Protein AF-A0A5C4PRH8-F1 (afdb_monomer)

Mean predicted aligned error: 17.97 Å

pLDDT: mean 70.36, std 15.32, range [40.72, 95.12]

Nearest PDB structures (foldseek):
  5knb-assembly1_G  TM=3.523E-01  e=1.539E+00  Enterococcus hirae ATCC 9790

Secondary structure (DSSP, 8-state):
------TTS-S----SPTT--TT--S--S-TTSS-TTGGGTSSSS-TTSHHHHHHHHHHHHHHHHHHHHH--S-EEEEEEEE--EETTEE-GGG--EEEEEEE---HHHHHHHHHHHHHHHHHHHHHHHHHHHHHHHHHHHHHHHHHHHHHHHHHHHS-----------

Foldseek 3Di:
DPDPDDPVDPDDPPDDDPPDPVLLAAAAPCQVVQDVPGNSVGRHHHPVALVRLLVNLVSVLVVLVVCVVVDDDWAFDDWDWAADADPRDGDVPVGIDIDTDTHDDPSVVVNVVSVVVSVVSVVVNVVVVVVVVVVVVVVVVVVVVVVVVVVVVVVVVCDPPPPPPDDDD

Structure (mmCIF, N/CA/C/O backbone):
data_AF-A0A5C4PRH8-F1
#
_entry.id   AF-A0A5C4PRH8-F1
#
loop_
_atom_site.group_PDB
_atom_site.id
_atom_site.type_symbol
_atom_site.label_atom_id
_atom_site.label_alt_id
_atom_site.label_comp_id
_atom_site.label_asym_id
_atom_site.label_entity_id
_atom_site.label_seq_id
_atom_site.pdbx_PDB_ins_code
_atom_site.Cartn_x
_atom_site.Cartn_y
_atom_site.Cartn_z
_atom_site.occupancy
_atom_site.B_iso_or_equiv
_atom_site.auth_seq_id
_atom_site.auth_comp_id
_atom_site.auth_asym_id
_atom_site.auth_atom_id
_atom_site.pdbx_PDB_model_num
ATOM 1 N N . MET A 1 1 ? 23.884 -32.240 43.760 1.00 46.03 1 MET A N 1
ATOM 2 C CA . MET A 1 1 ? 22.903 -32.876 42.849 1.00 46.03 1 MET A CA 1
ATOM 3 C C . MET A 1 1 ? 23.205 -32.413 41.432 1.00 46.03 1 MET A C 1
ATOM 5 O O . MET A 1 1 ? 23.213 -31.216 41.194 1.00 46.03 1 MET A O 1
ATOM 9 N N . ALA A 1 2 ? 23.536 -33.338 40.530 1.00 51.03 2 ALA A N 1
ATOM 10 C CA . ALA A 1 2 ? 24.215 -33.050 39.261 1.00 51.03 2 ALA A CA 1
ATOM 11 C C . ALA A 1 2 ? 23.287 -32.920 38.037 1.00 51.03 2 ALA A C 1
ATOM 13 O O . ALA A 1 2 ? 23.721 -33.182 36.927 1.00 51.03 2 ALA A O 1
ATOM 14 N N . ASN A 1 3 ? 22.020 -32.529 38.204 1.00 59.59 3 ASN A N 1
ATOM 15 C CA . ASN A 1 3 ? 21.086 -32.396 37.082 1.00 59.59 3 ASN A CA 1
ATOM 16 C C . ASN A 1 3 ? 20.257 -31.117 37.249 1.00 59.59 3 ASN A C 1
ATOM 18 O O . ASN A 1 3 ? 19.266 -31.117 37.975 1.00 59.59 3 ASN A O 1
ATOM 22 N N . GLY A 1 4 ? 20.678 -30.030 36.595 1.00 55.53 4 GLY A N 1
ATOM 23 C CA . GLY A 1 4 ? 20.052 -28.700 36.635 1.00 55.53 4 GLY A CA 1
ATOM 24 C C . GLY A 1 4 ? 18.654 -28.638 36.006 1.00 55.53 4 GLY A C 1
ATOM 25 O O . GLY A 1 4 ? 18.460 -28.004 34.974 1.00 55.53 4 GLY A O 1
ATOM 26 N N . ARG A 1 5 ? 17.672 -29.316 36.608 1.00 60.44 5 ARG A N 1
ATOM 27 C CA . ARG A 1 5 ? 16.263 -29.328 36.188 1.00 60.44 5 ARG A CA 1
ATOM 28 C C . ARG A 1 5 ? 15.407 -28.600 37.228 1.00 60.44 5 ARG A C 1
ATOM 30 O O . ARG A 1 5 ? 15.392 -28.985 38.393 1.00 60.44 5 ARG A O 1
ATOM 37 N N . CYS A 1 6 ? 14.693 -27.556 36.804 1.00 63.75 6 CYS A N 1
ATOM 38 C CA . CYS A 1 6 ? 13.771 -26.804 37.659 1.00 63.75 6 CYS A CA 1
ATOM 39 C C . CYS A 1 6 ? 12.442 -27.561 37.846 1.00 63.75 6 CYS A C 1
ATOM 41 O O . CYS A 1 6 ? 11.869 -28.065 36.881 1.00 63.75 6 CYS A O 1
ATOM 43 N N . ARG A 1 7 ? 11.924 -27.589 39.083 1.00 55.81 7 ARG A N 1
ATOM 44 C CA . ARG A 1 7 ? 10.653 -28.232 39.481 1.00 55.81 7 ARG A CA 1
ATOM 45 C C . ARG A 1 7 ? 9.407 -27.651 38.798 1.00 55.81 7 ARG A C 1
ATOM 47 O O . ARG A 1 7 ? 8.413 -28.355 38.692 1.00 55.81 7 ARG A O 1
ATOM 54 N N . PHE A 1 8 ? 9.455 -26.397 38.347 1.00 57.94 8 PHE A N 1
ATOM 55 C CA . PHE A 1 8 ? 8.314 -25.711 37.724 1.00 57.94 8 PHE A CA 1
ATOM 56 C C . PHE A 1 8 ? 8.285 -25.809 36.193 1.00 57.94 8 PHE A C 1
ATOM 58 O O . PHE A 1 8 ? 7.300 -25.412 35.577 1.00 57.94 8 PHE A O 1
ATOM 65 N N . HIS A 1 9 ? 9.342 -26.323 35.561 1.00 56.97 9 HIS A N 1
ATOM 66 C CA . HIS A 1 9 ? 9.414 -26.475 34.104 1.00 56.97 9 HIS A CA 1
ATOM 67 C C . HIS A 1 9 ? 10.115 -27.804 33.814 1.00 56.97 9 HIS A C 1
ATOM 69 O O . HIS A 1 9 ? 11.328 -27.892 33.605 1.00 56.97 9 HIS A O 1
ATOM 75 N N . GLY A 1 10 ? 9.331 -28.875 33.906 1.00 60.00 10 GLY A N 1
ATOM 76 C CA . GLY A 1 10 ? 9.778 -30.227 33.622 1.00 60.00 10 GLY A CA 1
ATOM 77 C C . GLY A 1 10 ? 9.997 -30.427 32.127 1.00 60.00 10 GLY A C 1
ATOM 78 O O . GLY A 1 10 ? 9.063 -30.743 31.404 1.00 60.00 10 GLY A O 1
ATOM 79 N N . GLY A 1 11 ? 11.245 -30.302 31.681 1.00 59.50 11 GLY A N 1
ATOM 80 C CA . GLY A 1 11 ? 11.702 -30.877 30.415 1.00 59.50 11 GLY A CA 1
ATOM 81 C C . GLY A 1 11 ? 12.229 -29.870 29.398 1.00 59.50 11 GLY A C 1
ATOM 82 O O . GLY A 1 11 ? 11.731 -28.758 29.259 1.00 59.50 11 GLY A O 1
ATOM 83 N N . LYS A 1 12 ? 13.263 -30.292 28.658 1.00 56.91 12 LYS A N 1
ATOM 84 C CA . LYS A 1 12 ? 13.702 -29.604 27.440 1.00 56.91 12 LYS A CA 1
ATOM 85 C C . LYS A 1 12 ? 12.551 -29.684 26.437 1.00 56.91 12 LYS A C 1
ATOM 87 O O . LYS A 1 12 ? 12.231 -30.780 25.992 1.00 56.91 12 LYS A O 1
ATOM 92 N N . SER A 1 13 ? 11.950 -28.552 26.083 1.00 57.75 13 SER A N 1
ATOM 93 C CA . SER A 1 13 ? 11.066 -28.484 24.920 1.00 57.75 13 SER A CA 1
ATOM 94 C C . SER A 1 13 ? 11.904 -28.824 23.686 1.00 57.75 13 SER A C 1
ATOM 96 O O . SER A 1 13 ? 12.832 -28.093 23.34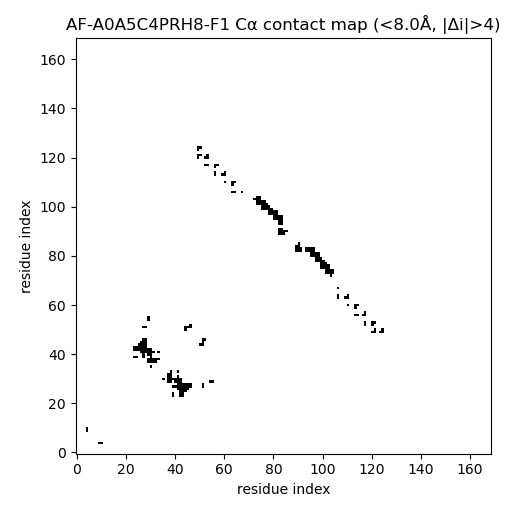5 1.00 57.75 13 SER A O 1
ATOM 98 N N . THR A 1 14 ? 11.655 -29.978 23.068 1.00 56.06 14 THR A N 1
ATOM 99 C CA . THR A 1 14 ? 12.447 -30.495 21.938 1.00 56.06 14 THR A CA 1
ATOM 100 C C . THR A 1 14 ? 12.077 -29.862 20.596 1.00 56.06 14 THR A C 1
ATOM 102 O O . THR A 1 14 ? 12.558 -30.319 19.565 1.00 56.06 14 THR A O 1
ATOM 105 N N . GLY A 1 15 ? 11.264 -28.798 20.602 1.00 60.66 15 GLY A N 1
ATOM 106 C CA . GLY A 1 15 ? 10.845 -28.083 19.396 1.00 60.66 15 GLY A CA 1
ATOM 107 C C . GLY A 1 15 ? 9.991 -28.927 18.441 1.00 60.66 15 GLY A C 1
ATOM 108 O O . GLY A 1 15 ? 9.762 -30.117 18.657 1.00 60.66 15 GLY A O 1
ATOM 109 N N . ALA A 1 16 ? 9.478 -28.289 17.387 1.00 54.66 16 ALA A N 1
ATOM 110 C CA . ALA A 1 16 ? 8.687 -28.957 16.354 1.00 54.66 16 ALA A CA 1
ATOM 111 C C . ALA A 1 16 ? 9.567 -29.873 15.467 1.00 54.66 16 ALA A C 1
ATOM 113 O O . ALA A 1 16 ? 10.729 -29.539 15.218 1.00 54.66 16 ALA A O 1
ATOM 114 N N . PRO A 1 17 ? 9.036 -31.007 14.965 1.00 62.22 17 PRO A N 1
ATOM 115 C CA . PRO A 1 17 ? 9.780 -31.924 14.101 1.00 62.22 17 PRO A CA 1
ATOM 116 C C . PRO A 1 17 ? 10.236 -31.241 12.801 1.00 62.22 17 PRO A C 1
ATOM 118 O O . PRO A 1 17 ? 9.501 -30.452 12.201 1.00 62.22 17 PRO A O 1
ATOM 121 N N . LYS A 1 18 ? 11.464 -31.549 12.362 1.00 55.84 18 LYS A N 1
ATOM 122 C CA . LYS A 1 18 ? 12.054 -31.002 11.129 1.00 55.84 18 LYS A CA 1
ATOM 123 C C . LYS A 1 18 ? 11.218 -31.417 9.910 1.00 55.84 18 LYS A C 1
ATOM 125 O O . LYS A 1 18 ? 11.072 -32.609 9.664 1.00 55.84 18 LYS A O 1
ATOM 130 N N . GLY A 1 19 ? 10.723 -30.436 9.148 1.00 61.00 19 GLY A N 1
ATOM 131 C CA . GLY A 1 19 ? 9.986 -30.650 7.889 1.00 61.00 19 GLY A CA 1
ATOM 132 C C . GLY A 1 19 ? 8.466 -30.458 7.959 1.00 61.00 19 GLY A C 1
ATOM 133 O O . GLY A 1 19 ? 7.755 -30.900 7.064 1.00 61.00 19 GLY A O 1
ATOM 134 N N . ASN A 1 20 ? 7.941 -29.826 9.009 1.00 47.88 20 ASN A N 1
ATOM 135 C CA . ASN A 1 20 ? 6.508 -29.561 9.122 1.00 47.88 20 ASN A CA 1
ATOM 136 C C . ASN A 1 20 ? 6.069 -28.350 8.265 1.00 47.88 20 ASN A C 1
ATOM 138 O O . ASN A 1 20 ? 6.404 -27.215 8.597 1.00 47.88 20 ASN A O 1
ATOM 142 N N . PHE A 1 21 ? 5.277 -28.595 7.214 1.00 55.53 21 PHE A N 1
ATOM 143 C CA . PHE A 1 21 ? 4.688 -27.576 6.325 1.00 55.53 21 PHE A CA 1
ATOM 144 C C . PHE A 1 21 ? 3.322 -27.038 6.800 1.00 55.53 21 PHE A C 1
ATOM 146 O O . PHE A 1 21 ? 2.748 -26.164 6.154 1.00 55.53 21 PHE A O 1
ATOM 153 N N . ASN A 1 22 ? 2.805 -27.483 7.955 1.00 47.03 22 ASN A N 1
ATOM 154 C CA . ASN A 1 22 ? 1.518 -27.020 8.506 1.00 47.03 22 ASN A CA 1
ATOM 155 C C . ASN A 1 22 ? 1.516 -25.553 8.991 1.00 47.03 22 ASN A C 1
ATOM 157 O O . ASN A 1 22 ? 0.547 -25.118 9.612 1.00 47.03 22 ASN A O 1
ATOM 161 N N . SER A 1 23 ? 2.571 -24.770 8.737 1.00 45.47 23 SER A N 1
ATOM 162 C CA . SER A 1 23 ? 2.550 -23.309 8.906 1.00 45.47 23 SER A CA 1
ATOM 163 C C . SER A 1 23 ? 2.212 -22.546 7.623 1.00 45.47 23 SER A C 1
ATOM 165 O O . SER A 1 23 ? 2.173 -21.316 7.670 1.00 45.47 23 SER A O 1
ATOM 167 N N . ALA A 1 24 ? 1.951 -23.236 6.506 1.00 47.81 24 ALA A N 1
ATOM 168 C CA . ALA A 1 24 ? 1.270 -22.662 5.349 1.00 47.81 24 ALA A CA 1
ATOM 169 C C . ALA A 1 24 ? -0.186 -22.358 5.743 1.00 47.81 24 ALA A C 1
ATOM 171 O O . ALA A 1 24 ? -1.109 -23.137 5.508 1.00 47.81 24 ALA A O 1
ATOM 172 N N . LYS A 1 25 ? -0.372 -21.252 6.467 1.00 48.69 25 LYS A N 1
ATOM 173 C CA . LYS A 1 25 ? -1.698 -20.712 6.762 1.00 48.69 25 LYS A CA 1
ATOM 174 C C . LYS A 1 25 ? -2.300 -20.206 5.448 1.00 48.69 25 LYS A C 1
ATOM 176 O O . LYS A 1 25 ? -1.546 -19.533 4.767 1.00 48.69 25 LYS A O 1
ATOM 181 N N . PRO A 1 26 ? -3.585 -20.469 5.148 1.00 40.72 26 PRO A N 1
ATOM 182 C CA . PRO A 1 26 ? -4.333 -19.929 3.995 1.00 40.72 26 PRO A CA 1
ATOM 183 C C . PRO A 1 26 ? -4.764 -18.431 4.156 1.00 40.72 26 PRO A C 1
ATOM 185 O O . PRO 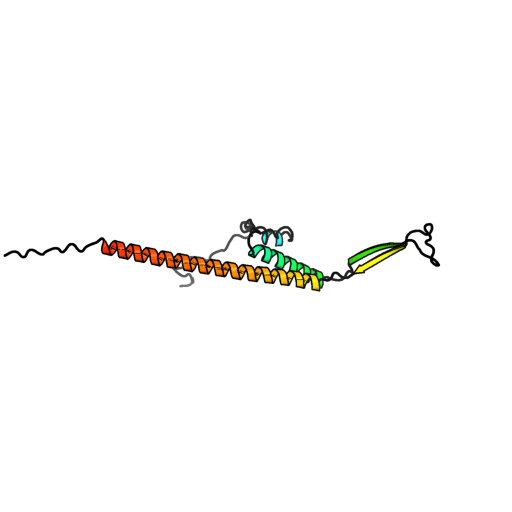A 1 26 ? -5.037 -18.013 5.282 1.00 40.72 26 PRO A O 1
ATOM 188 N N . GLY A 1 27 ? -4.801 -17.618 3.063 1.00 45.72 27 GLY A N 1
ATOM 189 C CA . GLY A 1 27 ? -4.974 -16.140 3.043 1.00 45.72 27 GLY A CA 1
ATOM 190 C C . GLY A 1 27 ? -4.338 -15.171 1.951 1.00 45.72 27 GLY A C 1
ATOM 191 O O . GLY A 1 27 ? -5.102 -14.631 1.199 1.00 45.72 27 GLY A O 1
ATOM 192 N N . SER A 1 28 ? -3.027 -14.852 1.827 1.00 46.88 28 SER A N 1
ATOM 193 C CA . SER A 1 28 ? -2.203 -13.614 1.606 1.00 46.88 28 SER A CA 1
ATOM 194 C C . SER A 1 28 ? -1.894 -13.127 0.207 1.00 46.88 28 SER A C 1
ATOM 196 O O . SER A 1 28 ? -1.133 -12.200 0.106 1.00 46.88 28 SER A O 1
ATOM 198 N N . ILE A 1 29 ? -2.516 -13.592 -0.865 1.00 41.25 29 ILE A N 1
ATOM 199 C CA . ILE A 1 29 ? -2.733 -12.813 -2.122 1.00 41.25 29 ILE A CA 1
ATOM 200 C C . ILE A 1 29 ? -1.536 -12.254 -2.928 1.00 41.25 29 ILE A C 1
ATOM 202 O O . ILE A 1 29 ? -1.625 -12.201 -4.149 1.00 41.25 29 ILE A O 1
ATOM 206 N N . TYR A 1 30 ? -0.383 -11.920 -2.354 1.00 47.84 30 TYR A N 1
ATOM 207 C CA . TYR A 1 30 ? 0.860 -11.587 -3.049 1.00 47.84 30 TYR A CA 1
ATOM 208 C C . TYR A 1 30 ? 1.531 -12.785 -3.694 1.00 47.84 30 TYR A C 1
ATOM 210 O O . TYR A 1 30 ? 2.560 -12.616 -4.315 1.00 47.84 30 TYR A O 1
ATOM 218 N N . SER A 1 31 ? 0.913 -13.963 -3.635 1.00 51.50 31 SER A N 1
ATOM 219 C CA . SER A 1 31 ? 1.552 -15.285 -3.585 1.00 51.50 31 SER A CA 1
ATOM 220 C C . SER A 1 31 ? 2.149 -15.711 -4.874 1.00 51.50 31 SER A C 1
ATOM 222 O O . SER A 1 31 ? 3.191 -16.327 -4.948 1.00 51.50 31 SER A O 1
ATOM 224 N N . LYS A 1 32 ? 1.507 -15.225 -5.897 1.00 41.00 32 LYS A N 1
ATOM 225 C CA . LYS A 1 32 ? 1.720 -15.533 -7.287 1.00 41.00 32 LYS A CA 1
ATOM 226 C C . LYS A 1 32 ? 2.681 -14.506 -7.899 1.00 41.00 32 LYS A C 1
ATOM 228 O O . LYS A 1 32 ? 3.131 -14.670 -9.024 1.00 41.00 32 LYS A O 1
ATOM 233 N N . PHE A 1 33 ? 2.996 -13.432 -7.160 1.00 46.19 33 PHE A N 1
ATOM 234 C CA . PHE A 1 33 ? 3.968 -12.381 -7.500 1.00 46.19 33 PHE A CA 1
ATOM 235 C C . PHE A 1 33 ? 5.211 -12.549 -6.696 1.00 46.19 33 PHE A C 1
ATOM 237 O O . PHE A 1 33 ? 5.698 -11.637 -6.037 1.00 46.19 33 PHE A O 1
ATOM 244 N N . PHE A 1 34 ? 5.625 -13.783 -6.680 1.00 52.75 34 PHE A N 1
ATOM 245 C CA . PHE A 1 34 ? 6.243 -14.277 -5.520 1.00 52.75 34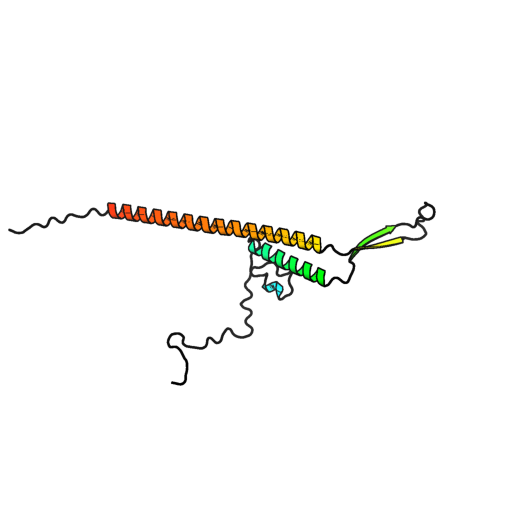 PHE A CA 1
ATOM 246 C C . PHE A 1 34 ? 6.823 -15.613 -6.000 1.00 52.75 34 PHE A C 1
ATOM 248 O O . PHE A 1 34 ? 6.109 -16.404 -6.610 1.00 52.75 34 PHE A O 1
ATOM 255 N N . THR A 1 35 ? 8.134 -15.812 -5.894 1.00 54.66 35 THR A N 1
ATOM 256 C CA . THR A 1 35 ? 8.731 -17.147 -6.029 1.00 54.66 35 THR A CA 1
ATOM 257 C C . THR A 1 35 ? 7.965 -18.119 -5.119 1.00 54.66 35 THR A C 1
ATOM 259 O O . THR A 1 35 ? 7.255 -17.677 -4.217 1.00 54.66 35 THR A O 1
ATOM 262 N N . ASP A 1 36 ? 8.081 -19.438 -5.293 1.00 59.03 36 ASP A N 1
ATOM 263 C CA . ASP A 1 36 ? 7.352 -20.402 -4.438 1.00 59.03 36 ASP A CA 1
ATOM 264 C C . ASP A 1 36 ? 7.505 -20.116 -2.913 1.00 59.03 36 ASP A C 1
ATOM 266 O O . AS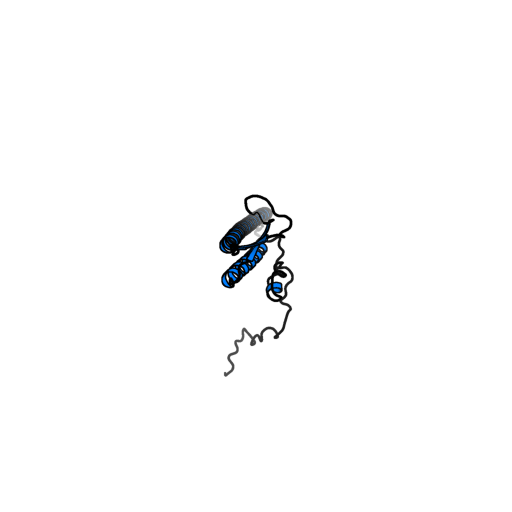P A 1 36 ? 6.619 -20.417 -2.116 1.00 59.03 36 ASP A O 1
ATOM 270 N N . GLU A 1 37 ? 8.596 -19.459 -2.496 1.00 54.59 37 GLU A N 1
ATOM 271 C CA . GLU A 1 37 ? 8.862 -18.928 -1.142 1.00 54.59 37 GLU A CA 1
ATOM 272 C C . GLU A 1 37 ? 7.951 -17.758 -0.750 1.00 54.59 37 GLU A C 1
ATOM 274 O O . GLU A 1 37 ? 7.384 -17.648 0.334 1.00 54.59 37 GLU A O 1
ATOM 279 N N . GLU A 1 38 ? 7.859 -16.834 -1.669 1.00 53.12 38 GLU A N 1
ATOM 280 C CA . GLU A 1 38 ? 7.174 -15.582 -1.610 1.00 53.12 38 GLU A CA 1
ATOM 281 C C . GLU A 1 38 ? 5.633 -15.953 -1.635 1.00 53.12 38 GLU A C 1
ATOM 283 O O . GLU A 1 38 ? 4.838 -15.416 -0.857 1.00 53.12 38 GLU A O 1
ATOM 288 N N . GLN A 1 39 ? 5.222 -17.045 -2.315 1.00 56.16 39 GLN A N 1
ATOM 289 C CA . GLN A 1 39 ? 3.865 -17.634 -2.349 1.00 56.16 39 GLN A CA 1
ATOM 290 C C . GLN A 1 39 ? 3.276 -17.969 -0.963 1.00 56.16 39 GLN A C 1
ATOM 292 O O . GLN A 1 39 ? 2.073 -17.825 -0.759 1.00 56.16 39 GLN A O 1
ATOM 297 N N . VAL A 1 40 ? 4.121 -18.265 0.032 1.00 60.44 40 VAL A N 1
ATOM 298 C CA . VAL A 1 40 ? 3.761 -18.496 1.452 1.00 60.44 40 VAL A CA 1
ATOM 299 C C . VAL A 1 40 ? 3.548 -17.205 2.264 1.00 60.44 40 VAL A C 1
ATOM 301 O O . VAL A 1 40 ? 2.878 -17.204 3.296 1.00 60.44 40 VAL A O 1
ATOM 304 N N . ILE A 1 41 ? 4.168 -16.100 1.855 1.00 49.62 41 ILE A N 1
ATOM 305 C CA . ILE A 1 41 ? 4.135 -14.795 2.553 1.00 49.62 41 ILE A CA 1
ATOM 306 C C . ILE A 1 41 ? 2.862 -14.043 2.202 1.00 49.62 41 ILE A C 1
ATOM 308 O O . ILE A 1 41 ? 2.252 -13.316 2.996 1.00 49.62 41 ILE A O 1
ATOM 312 N N . ALA A 1 42 ? 2.482 -14.258 0.964 1.00 50.12 42 ALA A N 1
ATOM 313 C CA . ALA A 1 42 ? 1.135 -14.223 0.506 1.00 50.12 42 ALA A CA 1
ATOM 314 C C . ALA A 1 42 ? 0.374 -15.482 0.920 1.00 50.12 42 ALA A C 1
ATOM 316 O O . ALA A 1 42 ? 0.736 -16.018 1.928 1.00 50.12 42 ALA A O 1
ATOM 317 N N . ASP A 1 43 ? -0.752 -15.902 0.377 1.00 53.34 43 ASP A N 1
ATOM 318 C CA . ASP A 1 43 ? -1.528 -17.031 0.921 1.00 53.34 43 ASP A CA 1
ATOM 319 C C . ASP A 1 43 ? -1.717 -17.209 2.486 1.00 53.34 43 ASP A C 1
ATOM 321 O O . ASP A 1 43 ? -2.366 -18.168 2.757 1.00 53.34 43 ASP A O 1
ATOM 325 N N . ALA A 1 44 ? -1.446 -16.256 3.446 1.00 57.06 44 ALA A N 1
ATOM 326 C CA . ALA A 1 44 ? -2.066 -15.919 4.792 1.00 57.06 44 ALA A CA 1
ATOM 327 C C . ALA A 1 44 ? -2.906 -14.570 5.163 1.00 57.06 44 ALA A C 1
ATOM 329 O O . ALA A 1 44 ? -2.984 -14.238 6.343 1.00 57.06 44 ALA A O 1
ATOM 330 N N . VAL A 1 45 ? -3.476 -13.706 4.283 1.00 45.91 45 VAL A N 1
ATOM 331 C CA . VAL A 1 45 ? -3.947 -12.280 4.366 1.00 45.91 45 VAL A CA 1
ATOM 332 C C . VAL A 1 45 ? -5.151 -12.124 3.347 1.00 45.91 45 VAL A C 1
ATOM 334 O O . VAL A 1 45 ? -4.939 -12.253 2.173 1.00 45.91 4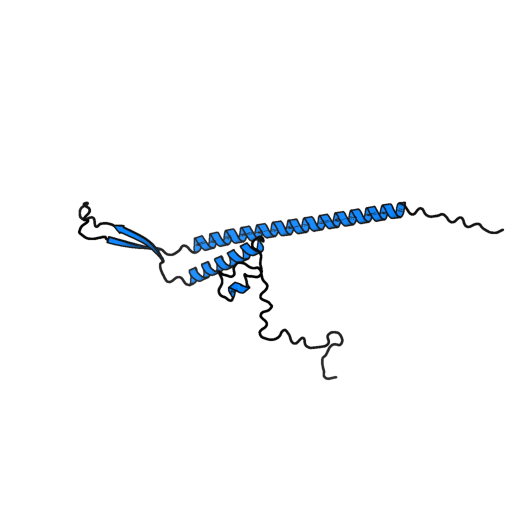5 VAL A O 1
ATOM 337 N N . GLU A 1 46 ? -6.424 -11.848 3.711 1.00 50.31 46 GLU A N 1
ATOM 338 C CA . GLU A 1 46 ? -7.565 -11.327 2.847 1.00 50.31 46 GLU A CA 1
ATOM 339 C C . GLU A 1 46 ? -7.621 -9.813 2.375 1.00 50.31 46 GLU A C 1
ATOM 341 O O . GLU A 1 46 ? -7.693 -8.921 3.227 1.00 50.31 46 GLU A O 1
ATOM 346 N N . LEU A 1 47 ? -7.609 -9.475 1.062 1.00 49.88 47 LEU A N 1
ATOM 347 C CA . LEU A 1 47 ? -7.203 -8.154 0.462 1.00 49.88 47 LEU A CA 1
ATOM 348 C C . LEU A 1 47 ? -8.108 -6.975 0.828 1.00 49.88 47 LEU A C 1
ATOM 350 O O . LEU A 1 47 ? -7.796 -5.829 0.524 1.00 49.88 47 LEU A O 1
ATOM 354 N N . ASP A 1 48 ? -9.184 -7.266 1.535 1.00 53.91 48 ASP A N 1
ATOM 355 C CA . ASP A 1 48 ? -10.118 -6.316 2.121 1.00 53.91 48 ASP A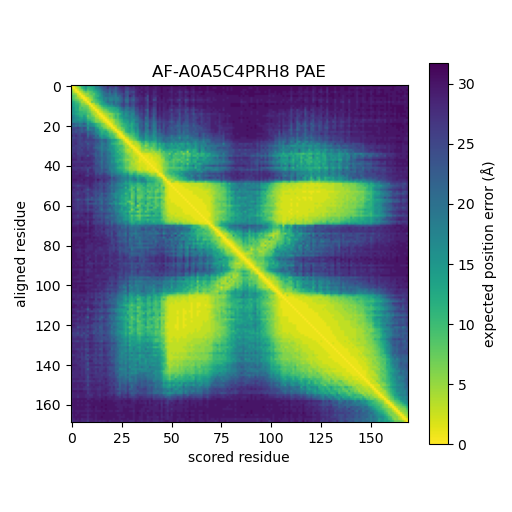 CA 1
ATOM 356 C C . ASP A 1 48 ? -9.506 -5.593 3.339 1.00 53.91 48 ASP A C 1
ATOM 358 O O . ASP A 1 48 ? -10.107 -4.697 3.932 1.00 53.91 48 ASP A O 1
ATOM 362 N N . SER A 1 49 ? -8.280 -5.976 3.719 1.00 69.81 49 SER A N 1
ATOM 363 C CA . SER A 1 49 ? -7.511 -5.393 4.807 1.00 69.81 49 SER A CA 1
ATOM 364 C C . SER A 1 49 ? -6.366 -4.502 4.293 1.00 69.81 49 SER A C 1
ATOM 366 O O . SER A 1 49 ? -5.541 -4.864 3.457 1.00 69.81 49 SER A O 1
ATOM 368 N N . LEU A 1 50 ? -6.242 -3.301 4.853 1.00 79.56 50 LEU A N 1
ATOM 369 C CA . LEU A 1 50 ? -5.126 -2.395 4.540 1.00 79.56 50 LEU A CA 1
ATOM 370 C C . LEU A 1 50 ? -3.748 -3.042 4.736 1.00 79.56 50 LEU A C 1
ATOM 372 O O . LEU A 1 50 ? -2.797 -2.718 4.028 1.00 79.56 50 LEU A O 1
ATOM 376 N N . ASP A 1 51 ? -3.630 -3.995 5.661 1.00 77.31 51 ASP A N 1
ATOM 377 C CA . ASP A 1 51 ? -2.386 -4.732 5.923 1.00 77.31 51 ASP A CA 1
ATOM 378 C C . ASP A 1 51 ? -1.885 -5.555 4.743 1.00 77.31 51 ASP A C 1
ATOM 380 O O . ASP A 1 51 ? -0.749 -6.034 4.734 1.00 77.31 51 ASP A O 1
ATOM 384 N N . GLN A 1 52 ? -2.743 -5.751 3.764 1.00 74.12 52 GLN A N 1
ATOM 385 C CA . GLN A 1 52 ? -2.510 -6.597 2.623 1.00 74.12 52 GLN A CA 1
ATOM 386 C C . GLN A 1 52 ? -1.928 -5.726 1.559 1.00 74.12 52 GLN A C 1
ATOM 388 O O . GLN A 1 52 ? -0.811 -5.969 1.138 1.00 74.12 52 GLN A O 1
ATOM 393 N N . GLU A 1 53 ? -2.636 -4.667 1.178 1.00 81.19 53 GLU A N 1
ATOM 394 C CA . G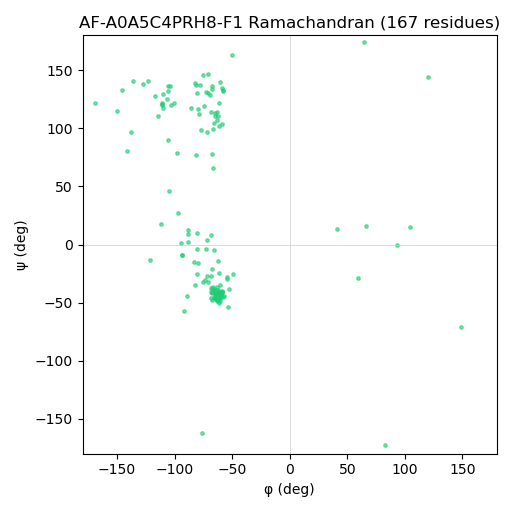LU A 1 53 ? -2.125 -3.694 0.226 1.00 81.19 53 GLU A CA 1
ATOM 395 C C . GLU A 1 53 ? -0.744 -3.192 0.676 1.00 81.19 53 GLU A C 1
ATOM 397 O O . GLU A 1 53 ? 0.182 -3.097 -0.126 1.00 81.19 53 GLU A O 1
ATOM 402 N N . ILE A 1 54 ? -0.532 -3.004 1.982 1.00 84.50 54 ILE A N 1
ATOM 403 C CA . ILE A 1 54 ? 0.797 -2.714 2.541 1.00 84.50 54 ILE A CA 1
ATOM 404 C C . ILE A 1 54 ? 1.825 -3.807 2.192 1.00 84.50 54 ILE A C 1
ATOM 406 O O . ILE A 1 54 ? 2.953 -3.485 1.814 1.00 84.50 54 ILE A O 1
ATOM 410 N N . ARG A 1 55 ? 1.474 -5.093 2.308 1.00 79.94 55 ARG A N 1
ATOM 411 C CA . ARG A 1 55 ? 2.339 -6.215 1.904 1.00 79.94 55 ARG A CA 1
ATOM 412 C C . ARG A 1 55 ? 2.613 -6.216 0.399 1.00 79.94 55 ARG A C 1
ATOM 414 O O . ARG A 1 55 ? 3.781 -6.341 0.045 1.00 79.94 55 ARG A O 1
ATOM 421 N N . LEU A 1 56 ? 1.623 -5.955 -0.462 1.00 80.06 56 LEU A N 1
ATOM 422 C CA . LEU A 1 56 ? 1.832 -5.834 -1.918 1.00 80.06 56 LEU A CA 1
ATOM 423 C C . LEU A 1 56 ? 2.909 -4.817 -2.243 1.00 80.06 56 LEU A C 1
ATOM 425 O O . LEU A 1 56 ? 3.853 -5.072 -2.989 1.00 80.06 56 LEU A O 1
ATOM 429 N N . PHE A 1 57 ? 2.708 -3.616 -1.706 1.00 86.75 57 PHE A N 1
ATOM 430 C CA . PHE A 1 57 ? 3.469 -2.450 -2.103 1.00 86.75 57 PHE A CA 1
ATOM 431 C C . PHE A 1 57 ? 4.899 -2.537 -1.574 1.00 86.75 57 PHE A C 1
ATOM 433 O O . PHE A 1 57 ? 5.813 -2.055 -2.235 1.00 86.75 57 PHE A O 1
ATOM 440 N N . ARG A 1 58 ? 5.125 -3.241 -0.458 1.00 80.06 58 ARG A N 1
ATOM 441 C CA . ARG A 1 58 ? 6.471 -3.594 0.019 1.00 80.06 58 ARG A CA 1
ATOM 442 C C . ARG A 1 58 ? 7.213 -4.523 -0.942 1.00 80.06 58 ARG A C 1
ATOM 444 O O . ARG A 1 58 ? 8.369 -4.258 -1.248 1.00 80.06 58 ARG A O 1
ATOM 451 N N . VAL A 1 59 ? 6.555 -5.568 -1.443 1.00 82.50 59 VAL A N 1
ATOM 452 C CA . VAL A 1 59 ? 7.152 -6.517 -2.405 1.00 82.50 59 VAL A CA 1
ATOM 453 C C . VAL A 1 59 ? 7.468 -5.817 -3.716 1.00 82.50 59 VAL A C 1
ATOM 455 O O . VAL A 1 59 ? 8.555 -5.957 -4.272 1.00 82.50 59 VAL A O 1
ATOM 458 N N . ARG A 1 60 ? 6.527 -5.001 -4.190 1.00 82.69 60 ARG A N 1
ATOM 459 C CA . ARG A 1 60 ? 6.691 -4.241 -5.424 1.00 82.69 60 ARG A CA 1
ATOM 460 C C . ARG A 1 60 ? 7.837 -3.241 -5.331 1.00 82.69 60 ARG A C 1
ATOM 462 O O . ARG A 1 60 ? 8.630 -3.154 -6.259 1.00 82.69 60 ARG A O 1
ATOM 469 N N . LEU A 1 61 ? 7.948 -2.533 -4.208 1.00 85.38 61 LEU A N 1
ATOM 470 C CA . LEU A 1 61 ? 9.058 -1.619 -3.950 1.00 85.38 61 LEU A CA 1
ATOM 471 C C . LEU A 1 61 ? 10.397 -2.361 -3.964 1.00 85.38 61 LEU A C 1
ATOM 473 O O . LEU A 1 61 ? 11.339 -1.917 -4.607 1.00 85.38 61 LEU A O 1
ATOM 477 N N . PHE A 1 62 ? 10.461 -3.511 -3.298 1.00 79.69 62 PHE A N 1
ATOM 478 C CA . PHE A 1 62 ? 11.667 -4.327 -3.253 1.00 79.69 62 PHE A CA 1
ATOM 479 C C . PHE A 1 62 ? 12.109 -4.792 -4.645 1.00 79.69 62 PHE A C 1
ATOM 481 O O . PHE A 1 62 ? 13.279 -4.670 -4.990 1.00 79.69 62 PHE A O 1
ATOM 488 N N . ARG A 1 63 ? 11.172 -5.271 -5.467 1.00 80.81 63 ARG A N 1
ATOM 489 C CA . ARG A 1 63 ? 11.463 -5.692 -6.844 1.00 80.81 63 ARG A CA 1
ATOM 490 C C . ARG A 1 63 ? 11.940 -4.537 -7.705 1.00 80.81 63 ARG A C 1
ATOM 492 O O . ARG A 1 63 ? 12.922 -4.698 -8.408 1.00 80.81 63 ARG A O 1
ATOM 499 N N . LEU A 1 64 ? 11.319 -3.366 -7.578 1.00 81.88 64 LEU A N 1
ATOM 500 C CA . LEU A 1 64 ? 11.755 -2.170 -8.297 1.00 81.88 64 LEU A CA 1
ATOM 501 C C . LEU A 1 64 ? 13.179 -1.750 -7.913 1.00 81.88 64 LEU A C 1
ATOM 503 O O . LEU A 1 64 ? 13.951 -1.401 -8.794 1.00 81.88 64 LEU A O 1
ATOM 507 N N . ILE A 1 65 ? 13.540 -1.817 -6.629 1.00 79.81 65 ILE A N 1
ATOM 508 C CA . ILE A 1 65 ? 14.905 -1.517 -6.162 1.00 79.81 65 ILE A CA 1
ATOM 509 C C . ILE A 1 65 ? 15.897 -2.582 -6.648 1.00 79.81 65 ILE A C 1
ATOM 511 O O . ILE A 1 65 ? 17.007 -2.258 -7.056 1.00 79.81 65 ILE A O 1
ATOM 515 N N . LYS A 1 66 ? 15.507 -3.859 -6.614 1.00 81.69 66 LYS A N 1
ATOM 516 C CA . LYS A 1 66 ? 16.339 -4.964 -7.100 1.00 81.69 66 LYS A CA 1
ATOM 517 C C . LYS A 1 66 ? 16.599 -4.836 -8.602 1.00 81.69 66 LYS A C 1
ATOM 519 O O . LYS A 1 66 ? 17.745 -4.883 -9.027 1.00 81.69 66 LYS A O 1
ATOM 524 N N . GLU A 1 67 ? 15.547 -4.606 -9.378 1.00 80.69 67 GLU A N 1
ATOM 525 C CA . GLU A 1 67 ? 15.634 -4.366 -10.814 1.00 80.69 67 GLU A CA 1
ATOM 526 C C . GLU A 1 67 ? 16.480 -3.121 -11.108 1.00 80.69 67 GLU A C 1
ATOM 528 O O . GLU A 1 67 ? 17.323 -3.178 -11.992 1.00 80.69 67 GLU A O 1
ATOM 533 N N . GLU A 1 68 ? 16.333 -2.033 -10.339 1.00 81.56 68 GLU A N 1
ATOM 534 C CA . GLU A 1 68 ? 17.169 -0.828 -10.454 1.00 81.56 68 GLU A CA 1
ATOM 535 C C . GLU A 1 68 ? 18.664 -1.125 -10.246 1.00 81.56 68 GLU A C 1
ATOM 537 O O . GLU A 1 68 ? 19.504 -0.577 -10.962 1.00 81.56 68 GLU A O 1
ATOM 542 N N . GLN A 1 69 ? 19.001 -1.997 -9.292 1.00 75.25 69 GLN A N 1
ATOM 543 C CA . GLN A 1 69 ? 20.378 -2.404 -8.989 1.00 75.25 69 GLN A CA 1
ATOM 544 C C . GLN A 1 69 ? 20.959 -3.379 -10.022 1.00 75.25 69 GLN A C 1
ATOM 546 O O . GLN A 1 69 ? 22.159 -3.349 -10.283 1.00 75.25 69 GLN A O 1
ATOM 551 N N . GLU A 1 70 ? 20.119 -4.225 -10.620 1.00 78.44 70 GLU A N 1
ATOM 552 C CA . GLU A 1 70 ? 20.493 -5.197 -11.657 1.00 78.44 70 GLU A CA 1
ATOM 553 C C . GLU A 1 70 ? 20.611 -4.564 -13.060 1.00 78.44 70 GLU A C 1
ATOM 555 O O . GLU A 1 70 ? 21.006 -5.234 -14.014 1.00 78.44 70 GLU A O 1
ATOM 560 N N . GLN A 1 71 ? 20.301 -3.270 -13.205 1.00 62.81 71 GLN A N 1
ATOM 561 C CA . GLN A 1 71 ? 20.306 -2.558 -14.484 1.00 62.81 71 GLN A CA 1
ATOM 562 C C . GLN A 1 71 ? 21.671 -2.584 -15.195 1.00 62.81 71 GLN A C 1
ATOM 564 O O . GLN A 1 71 ? 22.566 -1.792 -14.893 1.00 62.81 71 GLN A O 1
ATOM 569 N N . GLY A 1 72 ? 21.755 -3.430 -16.227 1.00 55.25 72 GLY A N 1
ATOM 570 C CA . GLY A 1 72 ? 22.782 -3.425 -17.273 1.00 55.25 72 GLY A CA 1
ATOM 571 C C . GLY A 1 72 ? 22.248 -3.252 -18.706 1.00 55.25 72 GLY A C 1
ATOM 572 O O . GLY A 1 72 ? 23.041 -2.950 -19.593 1.00 55.25 72 GLY A O 1
ATOM 573 N N . GLU A 1 73 ? 20.936 -3.382 -18.958 1.00 57.56 73 GLU A N 1
ATOM 574 C CA . GLU A 1 73 ? 20.382 -3.368 -20.325 1.00 57.56 73 GLU A CA 1
ATOM 575 C C . GLU A 1 73 ? 19.309 -2.294 -20.561 1.00 57.56 73 GLU A C 1
ATOM 577 O O . GLU A 1 73 ? 18.474 -1.998 -19.706 1.00 57.56 73 GLU A O 1
ATOM 582 N N . LEU A 1 74 ? 19.358 -1.688 -21.752 1.00 62.19 74 LEU A N 1
ATOM 583 C CA . LEU A 1 74 ? 18.403 -0.683 -22.215 1.00 62.19 74 LEU A CA 1
ATOM 584 C C . LEU A 1 74 ? 17.126 -1.371 -22.725 1.00 62.19 74 LEU A C 1
ATOM 586 O O . LEU A 1 74 ? 17.199 -2.257 -23.574 1.00 62.19 74 LEU A O 1
ATOM 590 N N . GLU A 1 75 ? 15.950 -0.924 -22.280 1.00 65.38 75 GLU A N 1
ATOM 591 C CA . GLU A 1 75 ? 14.673 -1.455 -22.771 1.00 65.38 75 GLU A CA 1
ATOM 592 C C . GLU A 1 75 ? 14.297 -0.796 -24.111 1.00 65.38 75 GLU A C 1
ATOM 594 O O . GLU A 1 75 ? 14.441 0.417 -24.291 1.00 65.38 75 GLU A O 1
ATOM 599 N N . LEU A 1 76 ? 13.803 -1.575 -25.081 1.00 62.34 76 LEU A N 1
ATOM 600 C CA . LEU A 1 76 ? 13.295 -1.025 -26.344 1.00 62.34 76 LEU A CA 1
ATOM 601 C C . LEU A 1 76 ? 12.002 -0.243 -26.069 1.00 62.34 76 LEU A C 1
ATOM 603 O O . LEU A 1 76 ? 10.983 -0.825 -25.708 1.00 62.34 76 LEU A O 1
ATOM 607 N N . ARG A 1 77 ? 12.035 1.076 -26.267 1.00 65.94 77 ARG A N 1
ATOM 608 C CA . ARG A 1 77 ? 10.900 1.976 -26.019 1.00 65.94 77 ARG A CA 1
ATOM 609 C C . ARG A 1 77 ? 10.002 2.129 -27.238 1.00 65.94 77 ARG A C 1
ATOM 611 O O . ARG A 1 77 ? 8.784 2.097 -27.102 1.00 65.94 77 ARG A O 1
ATOM 618 N N . THR A 1 78 ? 10.599 2.308 -28.413 1.00 66.44 78 THR A N 1
ATOM 619 C CA . THR A 1 78 ? 9.849 2.592 -29.642 1.00 66.44 78 THR A CA 1
ATOM 620 C C . THR A 1 78 ? 10.541 1.945 -30.832 1.00 66.44 78 THR A C 1
ATOM 622 O O . THR A 1 78 ? 11.753 2.090 -31.000 1.00 66.44 78 THR A O 1
ATOM 625 N N . LYS A 1 79 ? 9.770 1.262 -31.679 1.00 68.56 79 LYS A N 1
ATOM 626 C CA . LYS A 1 79 ? 10.190 0.866 -33.025 1.00 68.56 79 LYS A CA 1
ATOM 627 C C . LYS A 1 79 ? 9.384 1.705 -34.011 1.00 68.56 79 LYS A C 1
ATOM 629 O O . LYS A 1 79 ? 8.160 1.603 -34.018 1.00 68.56 79 LYS A O 1
ATOM 634 N N . THR A 1 80 ? 10.056 2.534 -34.802 1.00 74.69 80 THR A N 1
ATOM 635 C CA . THR A 1 80 ? 9.409 3.348 -35.835 1.00 74.69 80 THR A CA 1
ATOM 636 C C . THR A 1 80 ? 9.933 2.926 -37.194 1.00 74.69 80 THR A C 1
ATOM 638 O O . THR A 1 80 ? 11.141 2.869 -37.422 1.00 74.69 80 THR A O 1
ATOM 641 N N . GLU A 1 81 ? 9.004 2.638 -38.089 1.00 75.00 81 GLU A N 1
ATOM 642 C CA . GLU A 1 81 ? 9.256 2.258 -39.471 1.00 75.00 81 GLU A CA 1
ATOM 643 C C . GLU A 1 81 ? 8.953 3.468 -40.360 1.00 75.00 81 GLU A C 1
ATOM 645 O O . GLU A 1 81 ? 7.849 4.011 -40.317 1.00 75.00 81 GLU A O 1
ATOM 650 N N . GLN A 1 82 ? 9.951 3.947 -41.104 1.00 69.00 82 GLN A N 1
ATOM 651 C CA . GLN A 1 82 ? 9.816 5.103 -41.993 1.00 69.00 82 GLN A CA 1
ATOM 652 C C . GLN A 1 82 ? 10.290 4.755 -43.398 1.00 69.00 82 GLN A C 1
ATOM 654 O O . GLN A 1 82 ? 11.316 4.104 -43.579 1.00 69.00 82 GLN A O 1
ATOM 659 N N . THR A 1 83 ? 9.553 5.210 -44.406 1.00 69.06 83 THR A N 1
ATOM 660 C CA . THR A 1 83 ? 9.994 5.142 -45.800 1.00 69.06 83 THR A CA 1
ATOM 661 C C . THR A 1 83 ? 11.184 6.093 -45.981 1.00 69.06 83 THR A C 1
ATOM 663 O O . THR A 1 83 ? 11.114 7.228 -45.498 1.00 69.06 83 THR A O 1
ATOM 666 N N . PRO A 1 84 ? 12.278 5.672 -46.636 1.00 69.75 84 PRO A N 1
ATOM 667 C CA . PRO A 1 84 ? 13.417 6.538 -46.895 1.00 69.75 84 PRO A CA 1
ATOM 668 C C . PRO A 1 84 ? 12.977 7.769 -47.693 1.00 69.75 84 PRO A C 1
ATOM 670 O O . PRO A 1 84 ? 12.248 7.673 -48.683 1.00 69.75 84 PRO A O 1
ATOM 673 N N . VAL A 1 85 ? 13.418 8.942 -47.236 1.00 69.69 85 VAL A N 1
ATOM 674 C CA . VAL A 1 85 ? 13.196 10.227 -47.905 1.00 69.69 85 VAL A CA 1
ATOM 675 C C . VAL A 1 85 ? 14.551 10.757 -48.355 1.00 69.69 85 VAL A C 1
ATOM 677 O O . VAL A 1 85 ? 15.370 11.161 -47.531 1.00 69.69 85 VAL A O 1
ATOM 680 N N . ILE A 1 86 ? 14.785 10.772 -49.667 1.00 69.75 86 ILE A N 1
ATOM 681 C CA . ILE A 1 86 ? 15.994 11.327 -50.288 1.00 69.75 86 ILE A CA 1
ATOM 682 C C . ILE A 1 86 ? 15.575 12.583 -51.053 1.00 69.75 86 ILE A C 1
ATOM 684 O O . ILE A 1 86 ? 14.693 12.542 -51.906 1.00 69.75 86 ILE A O 1
ATOM 688 N N . GLY A 1 87 ? 16.155 13.737 -50.711 1.00 73.12 87 GLY A N 1
ATOM 689 C CA . GLY A 1 87 ? 15.839 15.007 -51.382 1.00 73.12 87 GLY A CA 1
ATOM 690 C C . GLY A 1 87 ? 14.403 15.522 -51.178 1.00 73.12 87 GLY A C 1
ATOM 691 O O . GLY A 1 87 ? 13.969 16.397 -51.919 1.00 73.12 87 GLY A O 1
ATOM 692 N N . GLY A 1 88 ? 13.666 15.004 -50.189 1.00 73.69 88 GLY A N 1
ATOM 693 C CA . GLY A 1 88 ? 12.299 15.436 -49.869 1.00 73.69 88 GLY A CA 1
ATOM 694 C C . GLY A 1 88 ? 11.177 14.640 -50.546 1.00 73.69 88 GLY A C 1
ATOM 695 O O . GLY A 1 88 ? 10.013 14.924 -50.272 1.00 73.69 88 GLY A O 1
ATOM 696 N N . LEU A 1 89 ? 11.491 13.633 -51.371 1.00 73.50 89 LEU A N 1
ATOM 697 C CA . LEU A 1 89 ? 10.499 12.695 -51.907 1.00 73.50 89 LEU A CA 1
ATOM 698 C C . LEU A 1 89 ? 10.579 11.333 -51.192 1.00 73.50 89 LEU A C 1
ATOM 700 O O . LEU A 1 89 ? 11.686 10.834 -50.972 1.00 73.50 89 LEU A O 1
ATOM 704 N N . PRO A 1 90 ? 9.434 10.720 -50.832 1.00 71.56 90 PRO A N 1
ATOM 705 C CA . PRO A 1 90 ? 9.407 9.361 -50.308 1.00 71.56 90 PRO A CA 1
ATOM 706 C C . PRO A 1 90 ? 9.719 8.361 -51.427 1.00 71.56 90 PRO A C 1
ATOM 708 O O . PRO A 1 90 ? 9.106 8.414 -52.493 1.00 71.56 90 PRO A O 1
ATOM 711 N N . MET A 1 91 ? 10.646 7.441 -51.165 1.00 71.88 91 MET A N 1
ATOM 712 C CA . MET A 1 91 ? 11.030 6.361 -52.078 1.00 71.88 91 MET A CA 1
ATOM 713 C C . MET A 1 91 ? 10.438 5.036 -51.569 1.00 71.88 91 MET A C 1
ATOM 715 O O . MET A 1 91 ? 11.070 4.360 -50.759 1.00 71.88 91 MET A O 1
ATOM 719 N N . PRO A 1 92 ? 9.216 4.652 -51.985 1.00 65.25 92 PRO A N 1
ATOM 720 C CA . PRO A 1 92 ? 8.569 3.426 -51.507 1.00 65.25 92 PRO A CA 1
ATOM 721 C C . PRO A 1 92 ? 9.269 2.139 -51.972 1.00 65.25 92 PRO A C 1
ATOM 723 O O . PRO A 1 92 ? 9.117 1.105 -51.326 1.00 65.25 92 PRO A O 1
ATOM 726 N N . ASP A 1 93 ? 10.062 2.207 -53.045 1.00 70.19 93 ASP A N 1
ATOM 727 C CA . ASP A 1 93 ? 10.736 1.046 -53.641 1.00 70.19 93 ASP A CA 1
ATOM 728 C C . ASP A 1 93 ? 12.063 0.678 -52.945 1.00 70.19 93 ASP A C 1
ATOM 730 O O . ASP A 1 93 ? 12.565 -0.429 -53.127 1.00 70.19 93 ASP A O 1
ATOM 734 N N . GLU A 1 94 ? 12.626 1.564 -52.112 1.00 65.19 94 GLU A N 1
ATOM 735 C CA . GLU A 1 94 ? 13.915 1.345 -51.423 1.00 65.19 94 GLU A CA 1
ATOM 736 C C . GLU A 1 94 ? 13.787 0.622 -50.065 1.00 65.19 94 GLU A C 1
ATOM 738 O O . GLU A 1 94 ? 14.762 0.479 -49.324 1.00 65.19 94 GLU A O 1
ATOM 743 N N . GLY A 1 95 ? 12.598 0.109 -49.741 1.00 66.50 95 GLY A N 1
ATOM 744 C CA . GLY A 1 95 ? 12.332 -0.592 -48.485 1.00 66.50 95 GLY A CA 1
ATOM 745 C C . GLY A 1 95 ? 12.036 0.352 -47.316 1.00 66.50 95 GLY A C 1
ATOM 746 O O . GLY A 1 95 ? 11.836 1.548 -47.490 1.00 66.50 95 GLY A O 1
ATOM 747 N N . VAL A 1 96 ? 11.940 -0.195 -46.104 1.00 74.00 96 VAL A N 1
ATOM 748 C CA . VAL A 1 96 ? 11.553 0.551 -44.895 1.00 74.00 96 VAL A CA 1
ATOM 749 C C . VAL A 1 96 ? 12.764 0.694 -43.978 1.00 74.00 96 VAL A C 1
ATOM 751 O O . VAL A 1 96 ? 13.422 -0.294 -43.655 1.00 74.00 96 VAL A O 1
ATOM 754 N N . ILE A 1 97 ? 13.055 1.917 -43.530 1.00 76.62 97 ILE A N 1
ATOM 755 C CA . ILE A 1 97 ? 14.063 2.169 -42.500 1.00 76.62 97 ILE A CA 1
ATOM 756 C C . ILE A 1 97 ? 13.441 1.855 -41.138 1.00 76.62 97 ILE A C 1
ATOM 758 O O . ILE A 1 97 ? 12.507 2.526 -40.694 1.00 76.62 97 ILE A O 1
ATOM 762 N N . GLU A 1 98 ? 13.994 0.860 -40.447 1.00 73.19 98 GLU A N 1
ATOM 763 C CA . GLU A 1 98 ? 13.668 0.593 -39.048 1.00 73.19 98 GLU A CA 1
ATOM 764 C C . GLU A 1 98 ? 14.543 1.443 -38.120 1.00 73.19 98 GLU A C 1
ATOM 766 O O . GLU A 1 98 ? 15.761 1.276 -38.053 1.00 73.19 98 GLU A O 1
ATOM 771 N N . THR A 1 99 ? 13.917 2.317 -37.335 1.00 76.69 99 THR A N 1
ATOM 772 C CA . THR A 1 99 ? 14.579 3.041 -36.244 1.00 76.69 99 THR A CA 1
ATOM 773 C C . THR A 1 99 ? 14.127 2.473 -34.900 1.00 76.69 99 THR A C 1
ATOM 775 O O . THR A 1 99 ? 12.933 2.367 -34.616 1.00 76.69 99 THR A O 1
ATOM 778 N N . LYS A 1 100 ? 15.088 2.070 -34.061 1.00 77.19 100 LYS A N 1
ATOM 779 C CA . LYS A 1 100 ? 14.843 1.535 -32.713 1.00 77.19 100 LYS A CA 1
ATOM 780 C C . LYS A 1 100 ? 15.334 2.536 -31.674 1.00 77.19 100 LYS A C 1
ATOM 782 O O . LYS A 1 100 ? 16.513 2.875 -31.650 1.00 77.19 100 LYS A O 1
ATOM 787 N N . GLN A 1 101 ? 14.433 3.005 -30.819 1.00 74.62 101 GLN A N 1
ATOM 788 C CA . GLN A 1 101 ? 14.759 3.845 -29.671 1.00 74.62 101 GLN A CA 1
ATOM 789 C C . GLN A 1 101 ? 14.769 2.988 -28.409 1.00 74.62 101 GLN A C 1
ATOM 791 O O . GLN A 1 101 ? 13.751 2.391 -28.057 1.00 74.62 101 GLN A O 1
ATOM 796 N N . PHE A 1 102 ? 15.902 2.961 -27.715 1.00 70.19 102 PHE A N 1
ATOM 797 C CA . PHE A 1 102 ? 16.058 2.281 -26.434 1.00 70.19 102 PHE A CA 1
ATOM 798 C C . PHE A 1 102 ? 16.100 3.311 -25.305 1.00 70.19 102 PHE A C 1
ATOM 800 O O . PHE A 1 102 ? 16.746 4.350 -25.440 1.00 70.19 102 PHE A O 1
ATOM 807 N N . VAL A 1 103 ? 15.395 3.053 -24.205 1.00 69.06 103 VAL A N 1
ATOM 808 C CA . VAL A 1 103 ? 15.335 3.947 -23.044 1.00 69.06 103 VAL A CA 1
ATOM 809 C C . VAL A 1 103 ? 15.478 3.144 -21.764 1.00 69.06 103 VAL A C 1
ATOM 811 O O . VAL A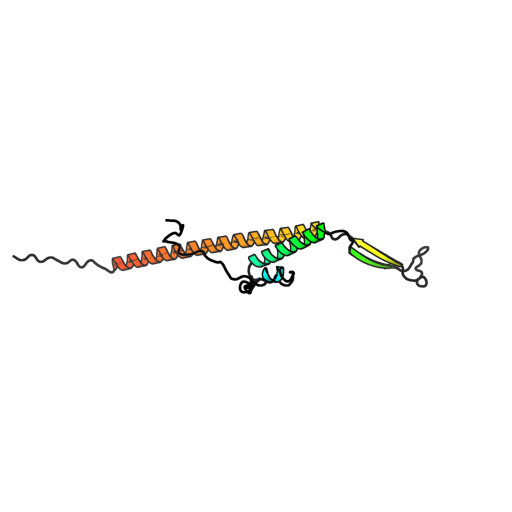 1 103 ? 14.931 2.055 -21.622 1.00 69.06 103 VAL A O 1
ATOM 814 N N . LYS A 1 104 ? 16.221 3.712 -20.815 1.00 68.44 104 LYS A N 1
ATOM 815 C CA . LYS A 1 104 ? 16.310 3.177 -19.463 1.00 68.44 104 LYS A CA 1
ATOM 816 C C . LYS A 1 104 ? 14.969 3.379 -18.761 1.00 68.44 104 LYS A C 1
ATOM 818 O O . LYS A 1 104 ? 14.448 4.495 -18.742 1.00 68.44 104 LYS A O 1
ATOM 823 N N . ARG A 1 105 ? 14.412 2.320 -18.182 1.00 73.50 105 ARG A N 1
ATOM 824 C CA . ARG A 1 105 ? 13.194 2.418 -17.376 1.00 73.50 105 ARG A CA 1
ATOM 825 C C . ARG A 1 105 ? 13.420 3.380 -16.202 1.00 73.50 105 ARG A C 1
ATOM 827 O O . ARG A 1 105 ? 14.456 3.327 -15.541 1.00 73.50 105 ARG A O 1
ATOM 834 N N . ASP A 1 106 ? 12.462 4.271 -15.950 1.00 82.00 106 ASP A N 1
ATOM 835 C CA . ASP A 1 106 ? 12.549 5.252 -14.858 1.00 82.00 106 ASP A CA 1
ATOM 836 C C . ASP A 1 106 ? 12.148 4.609 -13.520 1.00 82.00 106 ASP A C 1
ATOM 838 O O . ASP A 1 106 ? 11.028 4.764 -13.023 1.00 82.00 106 ASP A O 1
ATOM 842 N N . TYR A 1 107 ? 13.070 3.828 -12.954 1.00 82.62 107 TYR A N 1
ATOM 843 C CA . TYR A 1 107 ? 12.883 3.195 -11.647 1.00 82.62 107 TYR A CA 1
ATOM 844 C C . TYR A 1 107 ? 12.671 4.216 -10.541 1.00 82.62 107 TYR A C 1
ATOM 846 O O . TYR A 1 107 ? 11.852 3.978 -9.661 1.00 82.62 107 TYR A O 1
ATOM 854 N N . HIS A 1 108 ? 13.321 5.376 -10.6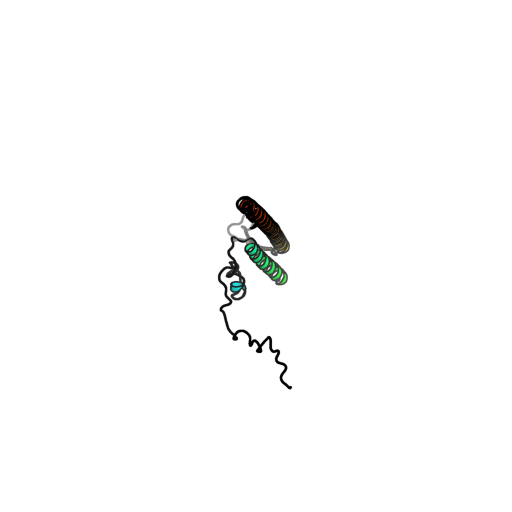16 1.00 83.75 108 HIS A N 1
ATOM 855 C CA . HIS A 1 108 ? 13.187 6.417 -9.609 1.00 83.75 108 HIS A CA 1
ATOM 856 C C . HIS A 1 108 ? 11.738 6.923 -9.514 1.00 83.75 108 HIS A C 1
ATOM 858 O O . HIS A 1 108 ? 11.175 7.003 -8.417 1.00 83.75 108 HIS A O 1
ATOM 864 N N . ALA A 1 109 ? 11.080 7.194 -10.646 1.00 87.69 109 ALA A N 1
ATOM 865 C CA . ALA A 1 109 ? 9.662 7.558 -10.653 1.00 87.69 109 ALA A CA 1
ATOM 866 C C . ALA A 1 109 ? 8.764 6.433 -10.101 1.00 87.69 109 ALA A C 1
ATOM 868 O O . ALA A 1 109 ? 7.879 6.688 -9.277 1.00 87.69 109 ALA A O 1
ATOM 869 N N . LEU A 1 110 ? 9.019 5.182 -10.501 1.00 85.25 110 LEU A N 1
ATOM 870 C CA . LEU A 1 110 ? 8.243 4.017 -10.057 1.00 85.25 110 LEU A CA 1
ATOM 871 C C . LEU A 1 110 ? 8.408 3.734 -8.554 1.00 85.25 110 LEU A C 1
ATOM 873 O O . LEU A 1 110 ? 7.428 3.427 -7.866 1.00 85.25 110 LEU A O 1
ATOM 877 N N . ILE A 1 111 ? 9.624 3.870 -8.026 1.00 84.00 111 ILE A N 1
ATOM 878 C CA . ILE A 1 111 ? 9.962 3.719 -6.606 1.00 84.00 111 ILE A CA 1
ATOM 879 C C . ILE A 1 111 ? 9.258 4.799 -5.786 1.00 84.00 111 ILE A C 1
ATOM 881 O O . ILE A 1 111 ? 8.610 4.484 -4.784 1.00 84.00 111 ILE A O 1
ATOM 885 N N . ASN A 1 112 ? 9.304 6.055 -6.233 1.00 89.00 112 ASN A N 1
ATOM 886 C CA . ASN A 1 112 ? 8.655 7.166 -5.538 1.00 89.00 112 ASN A CA 1
ATOM 887 C C . ASN A 1 112 ? 7.130 7.010 -5.496 1.00 89.00 112 ASN A C 1
ATOM 889 O O . ASN A 1 112 ? 6.525 7.152 -4.432 1.00 89.00 112 ASN A O 1
ATOM 893 N N . GLN A 1 113 ? 6.504 6.637 -6.615 1.00 93.81 113 GLN A N 1
ATOM 894 C CA . GLN A 1 113 ? 5.063 6.378 -6.663 1.00 93.81 113 GLN A CA 1
ATOM 895 C C . GLN A 1 113 ? 4.659 5.227 -5.726 1.00 93.81 113 GLN A C 1
ATOM 897 O O . GLN A 1 113 ? 3.690 5.337 -4.969 1.00 93.81 113 GLN A O 1
ATOM 902 N N . THR A 1 114 ? 5.418 4.128 -5.752 1.00 88.69 114 THR A N 1
ATOM 903 C CA . THR A 1 114 ? 5.162 2.943 -4.918 1.00 88.69 114 THR A CA 1
ATOM 904 C C . THR A 1 114 ? 5.330 3.270 -3.431 1.00 88.69 114 THR A C 1
ATOM 906 O O . THR A 1 114 ? 4.504 2.868 -2.609 1.00 88.69 114 THR A O 1
ATOM 909 N N . THR A 1 115 ? 6.340 4.070 -3.088 1.00 87.94 115 THR A N 1
ATOM 910 C CA . THR A 1 115 ? 6.604 4.536 -1.720 1.00 87.94 115 THR A CA 1
ATOM 911 C C . THR A 1 115 ? 5.496 5.455 -1.210 1.00 87.94 115 THR A C 1
ATOM 913 O O . THR A 1 115 ? 5.000 5.258 -0.100 1.00 87.94 115 THR A O 1
ATOM 916 N N . ALA A 1 116 ? 5.042 6.411 -2.025 1.00 93.62 116 ALA A N 1
ATOM 917 C CA . ALA A 1 116 ? 3.958 7.320 -1.655 1.00 93.62 116 ALA A CA 1
ATOM 918 C C . ALA A 1 116 ? 2.647 6.564 -1.382 1.00 93.62 116 ALA A C 1
ATOM 920 O O . ALA A 1 116 ? 1.959 6.817 -0.388 1.00 93.62 116 ALA A O 1
ATOM 921 N N . ARG A 1 117 ? 2.314 5.574 -2.222 1.00 92.38 117 ARG A N 1
ATOM 922 C CA . ARG A 1 117 ? 1.133 4.731 -1.997 1.00 92.38 117 ARG A CA 1
ATOM 923 C C . ARG A 1 117 ? 1.273 3.890 -0.726 1.00 92.38 117 ARG A C 1
ATOM 925 O O . ARG A 1 117 ? 0.321 3.827 0.048 1.00 92.38 117 ARG A O 1
ATOM 932 N N . LEU A 1 118 ? 2.450 3.315 -0.465 1.00 89.44 118 LEU A N 1
ATOM 933 C CA . LEU A 1 118 ? 2.720 2.557 0.760 1.00 89.44 118 LEU A CA 1
ATOM 934 C C . LEU A 1 118 ? 2.537 3.414 2.024 1.00 89.44 118 LEU A C 1
ATOM 936 O O . LEU A 1 118 ? 1.914 2.966 2.985 1.00 89.44 118 LEU A O 1
ATOM 940 N N . GLN A 1 119 ? 3.032 4.653 2.013 1.00 90.94 119 GLN A N 1
ATOM 941 C CA . GLN A 1 119 ? 2.849 5.597 3.119 1.00 90.94 119 GLN A CA 1
ATOM 942 C C . GLN A 1 119 ? 1.370 5.918 3.355 1.00 90.94 119 GLN A C 1
ATOM 944 O O . GLN A 1 119 ? 0.912 5.884 4.496 1.00 90.94 119 GLN A O 1
ATOM 949 N N . SER A 1 120 ? 0.603 6.163 2.287 1.00 95.12 120 SER A N 1
ATOM 950 C CA . SER A 1 120 ? -0.840 6.420 2.386 1.00 95.12 120 SER A CA 1
ATOM 951 C C . SER A 1 120 ? -1.583 5.266 3.068 1.00 95.12 120 SER A C 1
ATOM 953 O O . SER A 1 120 ? -2.370 5.492 3.986 1.00 95.12 120 SER A O 1
ATOM 955 N N . LEU A 1 121 ? -1.276 4.025 2.681 1.00 91.81 121 LEU A N 1
ATOM 956 C CA . LEU A 1 121 ? -1.893 2.827 3.252 1.00 91.81 121 LEU A CA 1
ATOM 957 C C . LEU A 1 121 ? -1.548 2.638 4.736 1.00 91.81 121 LEU A C 1
ATOM 959 O O . LEU A 1 121 ? -2.417 2.299 5.540 1.00 91.81 121 LEU A O 1
ATOM 963 N N . ILE A 1 122 ? -0.295 2.899 5.125 1.00 87.94 122 ILE A N 1
ATOM 964 C CA . ILE A 1 122 ? 0.146 2.815 6.527 1.00 87.94 122 ILE A CA 1
ATOM 965 C C . ILE A 1 122 ? -0.585 3.849 7.388 1.00 87.94 122 ILE A C 1
ATOM 967 O O . ILE A 1 122 ? -1.048 3.514 8.481 1.00 87.94 122 ILE A O 1
ATOM 971 N N . SER A 1 123 ? -0.726 5.076 6.886 1.00 93.00 123 SER A N 1
ATOM 972 C CA . SER A 1 123 ? -1.465 6.137 7.572 1.00 93.00 123 SER A CA 1
ATOM 973 C C . SER A 1 123 ? -2.938 5.772 7.748 1.00 93.00 123 SER A C 1
ATOM 975 O O . SER A 1 123 ? -3.449 5.844 8.863 1.00 93.00 123 SER A O 1
ATOM 977 N N . GLN A 1 124 ? -3.602 5.295 6.688 1.00 91.56 124 GLN A N 1
ATOM 978 C CA . GLN A 1 124 ? -5.002 4.856 6.755 1.00 91.56 124 GLN A CA 1
ATOM 979 C C . GLN A 1 124 ? -5.200 3.732 7.778 1.00 91.56 124 GLN A C 1
ATOM 981 O O . GLN A 1 124 ? -6.155 3.759 8.556 1.00 91.56 124 GLN A O 1
ATOM 986 N N . ARG A 1 125 ? -4.263 2.778 7.843 1.00 90.00 125 ARG A N 1
ATOM 987 C CA . ARG A 1 125 ? -4.310 1.707 8.841 1.00 90.00 125 ARG A CA 1
ATOM 988 C C . ARG A 1 125 ? -4.195 2.254 10.261 1.00 90.00 125 ARG A C 1
ATOM 990 O O . ARG A 1 125 ? -4.975 1.862 11.120 1.00 90.00 125 ARG A O 1
ATOM 997 N N . ALA A 1 126 ? -3.236 3.143 10.516 1.00 86.88 126 ALA A N 1
ATOM 998 C CA . ALA A 1 126 ? -3.043 3.728 11.842 1.00 86.88 126 ALA A CA 1
ATOM 999 C C . ALA A 1 126 ? -4.302 4.467 12.322 1.00 86.88 126 ALA A C 1
ATOM 1001 O O . ALA A 1 126 ? -4.705 4.308 13.474 1.00 86.88 126 ALA A O 1
ATOM 1002 N N . THR A 1 127 ? -4.961 5.201 11.422 1.00 91.69 127 THR A N 1
ATOM 1003 C CA . THR A 1 127 ? -6.229 5.877 11.713 1.00 91.69 127 THR A CA 1
ATOM 1004 C C . THR A 1 127 ? -7.333 4.891 12.091 1.00 91.69 127 THR A C 1
ATOM 1006 O O . THR A 1 127 ? -7.962 5.067 13.131 1.00 91.69 127 THR A O 1
ATOM 1009 N N . LEU A 1 128 ? -7.554 3.837 11.300 1.00 87.81 128 LEU A N 1
ATOM 1010 C CA . LEU A 1 128 ? -8.614 2.857 11.575 1.00 87.81 128 LEU A CA 1
ATOM 1011 C C . LEU A 1 128 ? -8.354 2.054 12.852 1.00 87.81 128 LEU A C 1
ATOM 1013 O O . LEU A 1 128 ? -9.281 1.798 13.619 1.00 87.81 128 LEU A O 1
ATOM 1017 N N . THR A 1 129 ? -7.099 1.693 13.122 1.00 85.38 129 THR A N 1
ATOM 1018 C CA . THR A 1 129 ? -6.732 1.020 14.372 1.00 85.38 129 THR A CA 1
ATOM 1019 C C . THR A 1 129 ? -6.990 1.918 15.582 1.00 85.38 129 THR A C 1
ATOM 1021 O O . THR A 1 129 ? -7.539 1.445 16.575 1.00 85.38 129 THR A O 1
ATOM 1024 N N . GLY A 1 130 ? -6.652 3.210 15.490 1.00 84.12 130 GLY A N 1
ATOM 1025 C CA . GLY A 1 130 ? -6.963 4.188 16.535 1.00 84.12 130 GLY A CA 1
ATOM 1026 C C . GLY A 1 130 ? -8.469 4.315 16.773 1.00 84.12 130 GLY A C 1
ATOM 1027 O O . GLY A 1 130 ? -8.930 4.169 17.900 1.00 84.12 130 GLY A O 1
ATOM 1028 N N . GLN A 1 131 ? -9.251 4.464 15.700 1.00 89.00 131 GLN A N 1
ATOM 1029 C CA . GLN A 1 131 ? -10.714 4.532 15.783 1.00 89.00 131 GLN A CA 1
ATOM 1030 C C . GLN A 1 131 ? -11.325 3.279 16.418 1.00 89.00 131 GLN A C 1
ATOM 1032 O O . GLN A 1 131 ? -12.247 3.385 17.225 1.00 89.00 131 GLN A O 1
ATOM 1037 N N . LYS A 1 132 ? -10.814 2.088 16.084 1.00 85.56 132 LYS A N 1
ATOM 1038 C CA . LYS A 1 132 ? -11.284 0.833 16.677 1.00 85.56 132 LYS A CA 1
ATOM 1039 C C . LYS A 1 132 ? -11.023 0.788 18.186 1.00 85.56 132 LYS A C 1
ATOM 1041 O O . LYS A 1 132 ? -11.937 0.456 18.936 1.00 85.56 132 LYS A O 1
ATOM 1046 N N . ALA A 1 133 ? -9.826 1.175 18.628 1.00 82.31 133 ALA A N 1
ATOM 1047 C CA . ALA A 1 133 ? -9.493 1.242 20.051 1.00 82.31 133 ALA A CA 1
ATOM 1048 C C . ALA A 1 133 ? -10.376 2.258 20.798 1.00 82.31 133 ALA A C 1
ATOM 1050 O O . ALA A 1 133 ? -10.883 1.963 21.880 1.00 82.31 133 ALA A O 1
ATOM 1051 N N . ASP A 1 134 ? -10.638 3.419 20.193 1.00 92.31 134 ASP A N 1
ATOM 1052 C CA . ASP A 1 134 ? -11.526 4.433 20.769 1.00 92.31 134 ASP A CA 1
ATOM 1053 C C . ASP A 1 134 ? -12.966 3.921 20.930 1.00 92.31 134 ASP A C 1
ATOM 1055 O O . ASP A 1 134 ? -13.631 4.216 21.928 1.00 92.31 134 ASP A O 1
ATOM 1059 N N . LEU A 1 135 ? -13.469 3.155 19.956 1.00 89.94 135 LEU A N 1
ATOM 1060 C CA . LEU A 1 135 ? -14.794 2.534 20.025 1.00 89.94 135 LEU A CA 1
ATOM 1061 C C . LEU A 1 135 ? -14.862 1.454 21.110 1.00 89.94 135 LEU A C 1
ATOM 1063 O O . LEU A 1 135 ? -15.842 1.412 21.853 1.00 89.94 135 LEU A O 1
ATOM 1067 N N . GLU A 1 136 ? -13.824 0.627 21.245 1.00 88.81 136 GLU A N 1
ATOM 1068 C CA . GLU A 1 136 ? -13.731 -0.393 22.298 1.00 88.81 136 GLU A CA 1
ATOM 1069 C C . GLU A 1 136 ? -13.702 0.241 23.699 1.00 88.81 136 GLU A C 1
ATOM 1071 O O . GLU A 1 136 ? -14.455 -0.178 24.580 1.00 88.81 136 GLU A O 1
ATOM 1076 N N . ILE A 1 137 ? -12.929 1.317 23.898 1.00 94.12 137 ILE A N 1
ATOM 1077 C CA . ILE A 1 137 ? -12.904 2.071 25.165 1.00 94.12 137 ILE A CA 1
ATOM 1078 C C . ILE A 1 137 ? -14.293 2.636 25.491 1.00 94.12 137 ILE A C 1
ATOM 1080 O O . ILE A 1 137 ? -14.760 2.542 26.629 1.00 94.12 137 ILE A O 1
ATOM 1084 N N . LYS A 1 138 ? -14.983 3.211 24.499 1.00 94.44 138 LYS A N 1
ATOM 1085 C CA . LYS A 1 138 ? -16.347 3.734 24.680 1.00 94.44 138 LYS A CA 1
ATOM 1086 C C . LYS A 1 138 ? -17.336 2.627 25.044 1.00 94.44 138 LYS A C 1
ATOM 1088 O O . LYS A 1 138 ? -18.145 2.832 25.946 1.00 94.44 138 LYS A O 1
ATOM 1093 N N . ALA A 1 139 ? -17.255 1.468 24.392 1.00 92.75 139 ALA A N 1
ATOM 1094 C CA . ALA A 1 139 ? -18.112 0.323 24.691 1.00 92.75 139 ALA A CA 1
ATOM 1095 C C . ALA A 1 139 ? -17.925 -0.169 26.137 1.00 92.75 139 ALA A C 1
ATOM 1097 O O . ALA A 1 139 ? -18.910 -0.335 26.856 1.00 92.75 139 ALA A O 1
ATOM 1098 N N . LEU A 1 140 ? -16.675 -0.298 26.598 1.00 93.62 140 LEU A N 1
ATOM 1099 C CA . LEU A 1 140 ? -16.360 -0.692 27.977 1.00 93.62 140 LEU A CA 1
ATOM 1100 C C . LEU A 1 140 ? -16.869 0.326 29.003 1.00 93.62 140 LEU A C 1
ATOM 1102 O O . LEU A 1 140 ? -17.441 -0.049 30.026 1.00 93.62 140 LEU A O 1
ATOM 1106 N N . ASN A 1 141 ? -16.717 1.623 28.726 1.00 94.00 141 ASN A N 1
ATOM 1107 C CA . ASN A 1 141 ? -17.234 2.671 29.606 1.00 94.00 141 ASN A CA 1
ATOM 1108 C C . ASN A 1 141 ? -18.763 2.606 29.740 1.00 94.00 141 ASN A C 1
ATOM 1110 O O . ASN A 1 141 ? -19.284 2.744 30.847 1.00 94.00 141 ASN A O 1
ATOM 1114 N N . LEU A 1 142 ? -19.482 2.352 28.642 1.00 93.38 142 LEU A N 1
ATOM 1115 C CA . LEU A 1 142 ? -20.937 2.169 28.668 1.00 93.38 142 LEU A CA 1
ATOM 1116 C C . LEU A 1 142 ? -21.347 0.925 29.466 1.00 93.38 142 LEU A C 1
ATOM 1118 O O . LEU A 1 142 ? -22.319 0.969 30.217 1.00 93.38 142 LEU A O 1
ATOM 1122 N N . GLU A 1 143 ? -20.595 -0.169 29.359 1.00 93.44 143 GLU A N 1
ATOM 1123 C CA . GLU A 1 143 ? -20.848 -1.396 30.121 1.00 93.44 143 GLU A CA 1
ATOM 1124 C C . GLU A 1 143 ? -20.597 -1.212 31.630 1.00 93.44 143 GLU A C 1
ATOM 1126 O O . GLU A 1 143 ? -21.385 -1.669 32.467 1.00 93.44 143 GLU A O 1
ATOM 1131 N N . ILE A 1 144 ? -19.558 -0.456 32.003 1.00 93.25 144 ILE A N 1
ATOM 1132 C CA . ILE A 1 144 ? -19.293 -0.058 33.395 1.00 93.25 144 ILE A CA 1
ATOM 1133 C C . ILE A 1 144 ? -20.428 0.820 33.936 1.00 93.25 144 ILE A C 1
ATOM 1135 O O . ILE A 1 144 ? -20.856 0.644 35.076 1.00 93.25 144 ILE A O 1
ATOM 1139 N N . LEU A 1 145 ? -20.939 1.761 33.141 1.00 91.69 145 LEU A N 1
ATOM 1140 C CA . LEU A 1 145 ? -22.071 2.596 33.549 1.00 91.69 145 LEU A CA 1
ATOM 1141 C C . LEU A 1 145 ? -23.341 1.757 33.740 1.00 91.69 145 LEU A C 1
ATOM 1143 O O . LEU A 1 145 ? -23.963 1.826 34.799 1.00 91.69 145 LEU A O 1
ATOM 1147 N N . ARG A 1 146 ? -23.657 0.879 32.782 1.00 91.75 146 ARG A N 1
ATOM 1148 C CA . ARG A 1 146 ? -24.813 -0.026 32.858 1.00 91.75 146 ARG A CA 1
ATOM 1149 C C . ARG A 1 146 ? -24.740 -0.970 34.061 1.00 91.75 146 ARG A C 1
ATOM 1151 O O . ARG A 1 146 ? -25.748 -1.226 34.715 1.00 91.75 146 ARG A O 1
ATOM 1158 N N . SER A 1 147 ? -23.559 -1.504 34.372 1.00 89.00 147 SER A N 1
ATOM 1159 C CA . SER A 1 147 ? -23.375 -2.376 35.540 1.00 89.00 147 SER A CA 1
ATOM 1160 C C . SER A 1 147 ? -23.522 -1.617 36.863 1.00 89.00 147 SER A C 1
ATOM 1162 O O . SER A 1 147 ? -24.142 -2.145 37.788 1.00 89.00 147 SER A O 1
ATOM 1164 N N . LYS A 1 148 ? -23.048 -0.365 36.946 1.00 87.56 148 LYS A N 1
ATOM 1165 C CA . LYS A 1 148 ? -23.277 0.515 38.105 1.00 87.56 148 LYS A CA 1
ATOM 1166 C C . LYS A 1 148 ? -24.756 0.848 38.303 1.00 87.56 148 LYS A C 1
ATOM 1168 O O . LYS A 1 148 ? -25.234 0.776 39.434 1.00 87.56 148 LYS A O 1
ATOM 1173 N N . GLU A 1 149 ? -25.487 1.159 37.234 1.00 83.25 149 GLU A N 1
ATOM 1174 C CA . GLU A 1 149 ? -26.936 1.410 37.292 1.00 83.25 149 GLU A CA 1
ATOM 1175 C C . GLU A 1 149 ? -27.709 0.171 37.756 1.00 83.25 149 GLU A C 1
ATOM 1177 O O . GLU A 1 149 ? -28.540 0.263 38.658 1.00 83.25 149 GLU A O 1
ATOM 1182 N N . ASN A 1 150 ? -27.385 -1.004 37.207 1.00 80.25 150 ASN A N 1
ATOM 1183 C CA . ASN A 1 150 ? -27.986 -2.274 37.623 1.00 80.25 150 ASN A CA 1
ATOM 1184 C C . ASN A 1 150 ? -27.678 -2.622 39.086 1.00 80.25 150 ASN A C 1
ATOM 1186 O O . ASN A 1 150 ? -28.518 -3.189 39.781 1.00 80.25 150 ASN A O 1
ATOM 1190 N N . TYR A 1 151 ? -26.475 -2.305 39.569 1.00 76.38 151 TYR A N 1
ATOM 1191 C CA . TYR A 1 151 ? -26.126 -2.502 40.973 1.00 76.38 151 TYR A CA 1
ATOM 1192 C C . TYR A 1 151 ? -26.906 -1.539 41.876 1.00 76.38 151 TYR A C 1
ATOM 1194 O O . TYR A 1 151 ? -27.491 -1.964 42.869 1.00 76.38 151 TYR A O 1
ATOM 1202 N N . SER A 1 152 ? -26.976 -0.257 41.507 1.00 76.50 152 SER A N 1
ATOM 1203 C CA . SER A 1 152 ? -27.713 0.762 42.260 1.00 76.50 152 SER A CA 1
ATOM 1204 C C . SER A 1 152 ? -29.213 0.457 42.341 1.00 76.50 152 SER A C 1
ATOM 1206 O O . SER A 1 152 ? -29.787 0.533 43.428 1.00 76.50 152 SER A O 1
ATOM 1208 N N . SER A 1 153 ? -29.837 0.028 41.240 1.00 71.38 153 SER A N 1
ATOM 1209 C CA . SER A 1 153 ? -31.254 -0.359 41.223 1.00 71.38 153 SER A CA 1
ATOM 1210 C C . SER A 1 153 ? -31.530 -1.615 42.055 1.00 71.38 153 SER A C 1
ATOM 1212 O O . SER A 1 153 ? -32.534 -1.680 42.765 1.00 71.38 153 SER A O 1
ATOM 1214 N N . LYS A 1 154 ? -30.610 -2.587 42.050 1.00 69.81 154 LYS A N 1
ATOM 1215 C CA . LYS A 1 154 ? -30.721 -3.801 42.867 1.00 69.81 154 LYS A CA 1
ATOM 1216 C C . LYS A 1 154 ? -30.589 -3.503 44.361 1.00 69.81 154 LYS A C 1
ATOM 1218 O O . LYS A 1 154 ? -31.372 -4.037 45.141 1.00 69.81 154 LYS A O 1
ATOM 1223 N N . VAL A 1 155 ? -29.674 -2.616 44.758 1.00 65.88 155 VAL A N 1
ATOM 1224 C CA . VAL A 1 155 ? -29.526 -2.174 46.158 1.00 65.88 155 VAL A CA 1
ATOM 1225 C C . VAL A 1 155 ? -30.777 -1.433 46.646 1.00 65.88 155 VAL A C 1
ATOM 1227 O O . VAL A 1 155 ? -31.221 -1.680 47.760 1.00 65.88 155 VAL A O 1
ATOM 1230 N N . LEU A 1 156 ? -31.400 -0.597 45.808 1.00 60.09 156 LEU A N 1
ATOM 1231 C CA . LEU A 1 156 ? -32.649 0.101 46.152 1.00 60.09 156 LEU A CA 1
ATOM 1232 C C . LEU A 1 156 ? -33.864 -0.839 46.270 1.00 60.09 156 LEU A C 1
ATOM 1234 O O . LEU A 1 156 ? -34.793 -0.538 47.012 1.00 60.09 156 LEU A O 1
ATOM 1238 N N . SER A 1 157 ? -33.862 -1.977 45.566 1.00 59.12 157 SER A N 1
ATOM 1239 C CA . SER A 1 157 ? -34.942 -2.978 45.638 1.00 59.12 157 SER A CA 1
ATOM 1240 C C . SER A 1 157 ? -34.875 -3.894 46.867 1.00 59.12 157 SER A C 1
ATOM 1242 O O . SER A 1 157 ? -35.863 -4.547 47.200 1.00 59.12 157 SER A O 1
ATOM 1244 N N . VAL A 1 158 ? -33.730 -3.943 47.555 1.00 60.12 158 VAL A N 1
ATOM 1245 C CA . VAL A 1 158 ? -33.565 -4.680 48.812 1.00 60.12 158 VAL A CA 1
ATOM 1246 C C . VAL A 1 158 ? -33.720 -3.679 49.955 1.00 60.12 158 VAL A C 1
ATOM 1248 O O . VAL A 1 158 ? -32.746 -3.195 50.524 1.00 60.12 158 VAL A O 1
ATOM 1251 N N . SER A 1 159 ? -34.964 -3.324 50.277 1.00 55.09 159 SER A N 1
ATOM 1252 C CA . SER A 1 159 ? -35.263 -2.595 51.513 1.00 55.09 159 SER A CA 1
ATOM 1253 C C . SER A 1 159 ? -34.762 -3.413 52.712 1.00 55.09 159 SER A C 1
ATOM 1255 O O . SER A 1 159 ? -35.060 -4.610 52.767 1.00 55.09 159 SER A O 1
ATOM 1257 N N . PRO A 1 160 ? -34.030 -2.827 53.677 1.00 58.19 160 PRO A N 1
ATOM 1258 C CA . PRO A 1 160 ? -33.643 -3.552 54.876 1.00 58.19 160 PRO A CA 1
ATOM 1259 C C . PRO A 1 160 ? -34.917 -3.889 55.649 1.00 58.19 160 PRO A C 1
ATOM 1261 O O . PRO A 1 160 ? -35.611 -2.998 56.136 1.00 58.19 160 PRO A O 1
ATOM 1264 N N . THR A 1 161 ? -35.250 -5.174 55.744 1.00 56.75 161 THR A N 1
ATOM 1265 C CA . THR A 1 161 ? -36.255 -5.649 56.690 1.00 56.75 161 THR A CA 1
ATOM 1266 C C . THR A 1 161 ? -35.730 -5.312 58.082 1.00 56.75 161 THR A C 1
ATOM 1268 O O . THR A 1 161 ? -34.799 -5.953 58.569 1.00 56.75 161 THR A O 1
ATOM 1271 N N . ILE A 1 162 ? -36.258 -4.250 58.693 1.00 55.12 162 ILE A N 1
ATOM 1272 C CA . ILE A 1 162 ? -35.981 -3.914 60.088 1.00 55.12 162 ILE A CA 1
ATOM 1273 C C . ILE A 1 162 ? -36.588 -5.049 60.914 1.00 55.12 162 ILE A C 1
ATOM 1275 O O . ILE A 1 162 ? -37.805 -5.171 61.022 1.00 55.12 162 ILE A O 1
ATOM 1279 N N . ILE A 1 163 ? -35.736 -5.932 61.429 1.00 55.12 163 ILE A N 1
ATOM 1280 C CA . ILE A 1 163 ? -36.130 -6.936 62.414 1.00 55.12 163 ILE A CA 1
ATOM 1281 C C . ILE A 1 163 ? -36.247 -6.180 63.738 1.00 55.12 163 ILE A C 1
ATOM 1283 O O . ILE A 1 163 ? -35.236 -5.889 64.377 1.00 55.12 163 ILE A O 1
ATOM 1287 N N . GLU A 1 164 ? -37.467 -5.808 64.123 1.00 48.84 164 GLU A N 1
ATOM 1288 C CA . GLU A 1 164 ? -37.746 -5.357 65.486 1.00 48.84 164 GLU A CA 1
ATOM 1289 C C . GLU A 1 164 ? -37.463 -6.525 66.441 1.00 48.84 164 GLU A C 1
ATOM 1291 O O . GLU A 1 164 ? -38.171 -7.532 66.473 1.00 48.84 164 GLU A O 1
ATOM 1296 N N . LEU A 1 165 ? -36.363 -6.410 67.186 1.00 48.25 165 LEU A N 1
ATOM 1297 C CA . LEU A 1 165 ? -36.031 -7.281 68.306 1.00 48.25 165 LEU A CA 1
ATOM 1298 C C . LEU A 1 165 ? -37.056 -7.038 69.419 1.00 48.25 165 LEU A C 1
ATOM 1300 O O . LEU A 1 165 ? -36.949 -6.076 70.176 1.00 48.25 165 LEU A O 1
ATOM 1304 N N . ILE A 1 166 ? -38.051 -7.917 69.502 1.00 52.44 166 ILE A N 1
ATOM 1305 C CA . ILE A 1 166 ? -38.959 -8.020 70.645 1.00 52.44 166 ILE A CA 1
ATOM 1306 C C . ILE A 1 166 ? -38.120 -8.470 71.849 1.00 52.44 166 ILE A C 1
ATOM 1308 O O . ILE A 1 166 ? -37.616 -9.595 71.876 1.00 52.44 166 ILE A O 1
ATOM 1312 N N . ALA A 1 167 ? -37.929 -7.574 72.817 1.00 49.34 167 ALA A N 1
ATOM 1313 C CA . ALA A 1 167 ? -37.342 -7.904 74.111 1.00 49.34 167 ALA A CA 1
ATOM 1314 C C . ALA A 1 167 ? -38.361 -8.712 74.938 1.00 49.34 167 ALA A C 1
ATOM 1316 O O . ALA A 1 167 ? -39.520 -8.299 74.997 1.00 49.34 167 ALA A O 1
ATOM 1317 N N . PRO A 1 168 ? -37.981 -9.849 75.549 1.00 61.06 168 PRO A N 1
ATOM 1318 C CA . PRO A 1 168 ? -38.845 -10.534 76.499 1.00 61.06 168 PRO A CA 1
ATOM 1319 C C . PRO A 1 168 ? -38.722 -9.889 77.890 1.00 61.06 168 PRO A C 1
ATOM 1321 O O . PRO A 1 168 ? -37.618 -9.522 78.300 1.00 61.06 168 PRO A O 1
ATOM 1324 N N . ASP A 1 169 ? -39.870 -9.758 78.559 1.00 56.97 169 ASP A N 1
ATOM 1325 C CA . ASP A 1 169 ? -40.050 -9.266 79.936 1.00 56.97 169 ASP A CA 1
ATOM 1326 C C . ASP A 1 169 ? -39.363 -10.138 81.006 1.00 56.97 169 ASP A C 1
ATOM 1328 O O . ASP A 1 169 ? -39.290 -11.379 80.821 1.00 56.97 169 ASP A O 1
#

Sequence (169 aa):
MANGRCRFHGGKSTGAPKGNFNSAKPGSIYSKFFTDEEQVIADAVELDSLDQEIRLFRVRLFRLIKEEQEQGELELRTKTEQTPVIGGLPMPDEGVIETKQFVKRDYHALINQTTARLQSLISQRATLTGQKADLEIKALNLEILRSKENYSSKVLSVSPTIIELIAPD

Radius of gyration: 35.96 Å; Cα contacts (8 Å, |Δi|>4): 136; chains: 1; bounding box: 64×48×134 Å

Solvent-accessible surface area (backbone atoms only — not comparable to full-atom values): 10298 Å² total; per-residue (Å²): 135,98,67,101,69,55,92,92,57,86,68,82,82,82,71,81,71,92,85,71,68,88,76,68,49,78,46,19,76,43,18,84,78,33,59,85,72,39,25,57,74,6,30,54,39,64,78,91,35,56,76,33,57,39,50,46,34,52,53,52,39,51,50,46,54,50,52,58,72,66,67,82,75,68,42,81,71,46,79,48,79,40,61,46,64,66,98,84,45,77,37,79,87,80,46,70,45,77,45,77,43,66,42,72,78,65,44,68,62,53,43,51,54,36,50,54,53,36,52,52,38,51,52,53,41,54,52,53,53,50,53,51,51,55,50,52,53,50,51,51,51,51,51,53,50,53,52,51,52,55,48,52,55,51,56,68,70,57,68,80,80,80,75,79,79,81,78,84,133